Protein AF-A0A928KS18-F1 (afdb_monomer)

Radius of gyration: 18.18 Å; Cα contacts (8 Å, |Δi|>4): 203; chains: 1; bounding box: 42×32×58 Å

Solvent-accessible surface area (backbone atoms only — not comparable to full-atom values): 8861 Å² total; per-residue (Å²): 82,31,45,54,65,50,77,67,36,62,69,49,58,61,37,58,74,46,92,27,69,41,47,78,51,85,82,72,94,55,55,62,47,15,55,51,48,37,49,53,52,50,50,55,54,50,48,55,65,72,64,68,53,84,65,52,68,62,52,51,51,52,49,50,53,54,47,50,52,50,53,50,51,51,32,52,52,3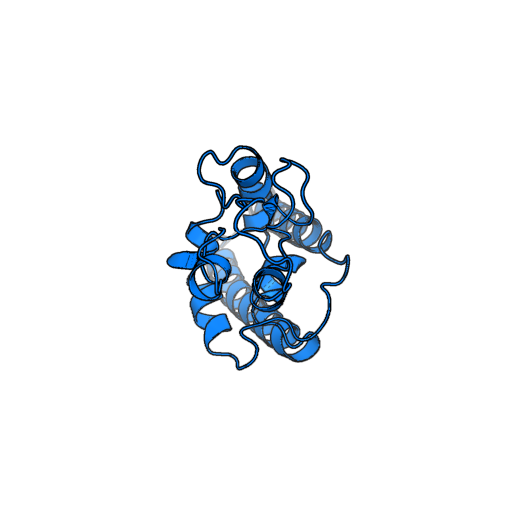7,17,68,76,55,36,13,36,46,42,29,69,61,25,45,43,40,69,50,70,68,35,32,62,43,23,65,70,32,84,81,68,80,46,44,43,71,89,56,47,81,79,80,55,52,39,45,61,55,26,54,59,61,30,44,49,82,47,71,57,89,81,25,55,46,48,46,56,49,29,75,71,52,55,35,43,78,62,36,95,58,69,25,79

Nearest PDB structures (foldseek):
  5exe-assembly1_B  TM=6.545E-01  e=1.589E+00  Moorella thermoacetica ATCC 39073

pLDDT: mean 89.85, std 4.96, range [61.28, 95.94]

Structure (mmCIF, N/CA/C/O backbone):
data_AF-A0A928KS18-F1
#
_entry.id   AF-A0A928KS18-F1
#
loop_
_atom_site.group_PDB
_atom_site.id
_atom_site.type_symbol
_atom_site.label_atom_id
_atom_site.label_alt_id
_atom_site.label_comp_id
_atom_site.label_asym_id
_atom_site.label_entity_id
_atom_site.label_seq_id
_atom_site.pdbx_PDB_ins_code
_atom_site.Cartn_x
_atom_site.Cartn_y
_atom_site.Cartn_z
_atom_site.occupancy
_atom_site.B_iso_or_equiv
_atom_site.auth_seq_id
_atom_site.auth_comp_id
_atom_site.auth_asym_id
_atom_site.auth_atom_id
_atom_site.pdbx_PDB_model_num
ATOM 1 N N . GLY A 1 1 ? -1.800 12.164 3.156 1.00 61.28 1 GLY A N 1
ATOM 2 C CA . GLY A 1 1 ? -2.136 10.783 3.576 1.00 61.28 1 GLY A CA 1
ATOM 3 C C . GLY A 1 1 ? -2.205 9.848 2.377 1.00 61.28 1 GLY A C 1
ATOM 4 O O . GLY A 1 1 ? -2.087 10.317 1.255 1.00 61.28 1 GLY A O 1
ATOM 5 N N . ARG A 1 2 ? -2.406 8.541 2.586 1.00 84.00 2 ARG A N 1
ATOM 6 C CA . ARG A 1 2 ? -2.477 7.515 1.518 1.00 84.00 2 ARG A CA 1
ATOM 7 C C . ARG A 1 2 ? -3.895 7.236 0.997 1.00 84.00 2 ARG A C 1
ATOM 9 O O . ARG A 1 2 ? -4.152 6.151 0.488 1.00 84.00 2 ARG A O 1
ATOM 16 N N . GLY A 1 3 ? -4.806 8.207 1.104 1.00 86.00 3 GLY A N 1
ATOM 17 C CA . GLY A 1 3 ? -6.207 8.046 0.687 1.00 86.00 3 GLY A CA 1
ATOM 18 C C . GLY A 1 3 ? -6.361 7.599 -0.772 1.00 86.00 3 GLY A C 1
ATOM 19 O O . GLY A 1 3 ? -7.187 6.742 -1.061 1.00 86.00 3 GLY A O 1
ATOM 20 N N . TRP A 1 4 ? -5.491 8.067 -1.677 1.00 88.56 4 TRP A N 1
ATOM 21 C CA . TRP A 1 4 ? -5.473 7.625 -3.079 1.00 88.56 4 TRP A CA 1
ATOM 22 C C . TRP A 1 4 ? -5.381 6.097 -3.228 1.00 88.56 4 TRP A C 1
ATOM 24 O O . TRP A 1 4 ? -6.104 5.501 -4.020 1.00 88.56 4 TRP A O 1
ATOM 34 N N . CYS A 1 5 ? -4.546 5.436 -2.418 1.00 89.38 5 CYS A N 1
ATOM 35 C CA . CYS A 1 5 ? -4.388 3.978 -2.434 1.00 89.38 5 CYS A CA 1
ATOM 36 C C . CYS A 1 5 ? -5.647 3.221 -1.974 1.00 89.38 5 CYS A C 1
ATOM 38 O O . CYS A 1 5 ? -5.770 2.024 -2.246 1.00 89.38 5 CYS A O 1
ATOM 40 N N . GLY A 1 6 ? -6.539 3.894 -1.243 1.00 87.00 6 GLY A N 1
ATOM 41 C CA . GLY A 1 6 ? -7.823 3.359 -0.802 1.00 87.00 6 GLY A CA 1
ATOM 42 C C . GLY A 1 6 ? -8.946 3.563 -1.817 1.00 87.00 6 GLY A C 1
ATOM 43 O O . GLY A 1 6 ? -9.736 2.646 -1.995 1.00 87.00 6 GLY A O 1
ATOM 44 N N . TYR A 1 7 ? -8.999 4.722 -2.484 1.00 88.69 7 TYR A N 1
ATOM 45 C CA . TYR A 1 7 ? -10.181 5.134 -3.261 1.00 88.69 7 TYR A CA 1
ATOM 46 C C . TYR A 1 7 ? -9.980 5.254 -4.777 1.00 88.69 7 TYR A C 1
ATOM 48 O O . TYR A 1 7 ? -10.960 5.187 -5.507 1.00 88.69 7 TYR A O 1
ATOM 56 N N . ALA A 1 8 ? -8.753 5.455 -5.264 1.00 90.06 8 ALA A N 1
ATOM 57 C CA . ALA A 1 8 ? -8.519 5.831 -6.666 1.00 90.06 8 ALA A CA 1
ATOM 58 C C . ALA A 1 8 ? -7.380 5.059 -7.354 1.00 90.06 8 ALA A C 1
ATOM 60 O O . ALA A 1 8 ? -7.158 5.186 -8.556 1.00 90.06 8 ALA A O 1
ATOM 61 N N . CYS A 1 9 ? -6.640 4.234 -6.614 1.00 92.25 9 CYS A N 1
ATOM 62 C CA . CYS A 1 9 ? -5.589 3.411 -7.195 1.00 92.25 9 CYS A CA 1
ATOM 63 C C . CYS A 1 9 ? -6.191 2.256 -8.005 1.00 92.25 9 CYS A C 1
ATOM 65 O O . CYS A 1 9 ? -6.666 1.269 -7.443 1.00 92.25 9 CYS A O 1
ATOM 67 N N . TRP A 1 10 ? -6.094 2.346 -9.330 1.00 90.31 10 TRP A N 1
ATOM 68 C CA . TRP A 1 10 ? -6.575 1.310 -10.245 1.00 90.31 10 TRP A CA 1
ATOM 69 C C . TRP A 1 10 ? -5.883 -0.046 -10.032 1.00 90.31 10 TRP A C 1
ATOM 71 O O . TRP A 1 10 ? -6.530 -1.081 -10.133 1.00 90.31 10 TRP A O 1
ATOM 81 N N . THR A 1 11 ? -4.592 -0.076 -9.671 1.00 89.81 11 THR A N 1
ATOM 82 C CA . THR A 1 11 ? -3.904 -1.345 -9.372 1.00 89.81 11 THR A CA 1
ATOM 83 C C . THR A 1 11 ? -4.543 -2.032 -8.174 1.00 89.81 11 THR A C 1
ATOM 85 O O . THR A 1 11 ? -4.780 -3.234 -8.205 1.00 89.81 11 THR A O 1
ATOM 88 N N . ALA A 1 12 ? -4.839 -1.266 -7.122 1.00 89.75 12 ALA A N 1
ATOM 89 C CA . ALA A 1 12 ? -5.522 -1.797 -5.954 1.00 89.75 12 ALA A CA 1
ATOM 90 C C . ALA A 1 12 ? -6.925 -2.295 -6.311 1.00 89.75 12 ALA A C 1
ATOM 92 O O . ALA A 1 12 ? -7.280 -3.388 -5.894 1.00 89.75 12 ALA A O 1
ATOM 93 N N . MET A 1 13 ? -7.672 -1.548 -7.129 1.00 91.25 13 MET A N 1
ATOM 94 C CA . MET A 1 13 ? -8.987 -1.969 -7.623 1.00 91.25 13 MET A CA 1
ATOM 95 C C . MET A 1 13 ? -8.921 -3.326 -8.340 1.00 91.25 13 MET A C 1
ATOM 97 O O . MET A 1 13 ? -9.723 -4.205 -8.048 1.00 91.25 13 MET A O 1
ATOM 101 N N . VAL A 1 14 ? -7.942 -3.526 -9.231 1.00 91.75 14 VAL A N 1
ATOM 102 C CA . VAL A 1 14 ? -7.751 -4.807 -9.936 1.00 91.75 14 VAL A CA 1
ATOM 103 C C . VAL A 1 14 ? -7.416 -5.936 -8.957 1.00 91.75 14 VAL A C 1
ATOM 105 O O . VAL A 1 14 ? -7.996 -7.016 -9.033 1.00 91.75 14 VAL A O 1
ATOM 108 N N . LEU A 1 15 ? -6.503 -5.694 -8.012 1.00 91.62 15 LEU A N 1
ATOM 109 C CA . LEU A 1 15 ? -6.111 -6.700 -7.021 1.00 91.62 15 LEU A CA 1
ATOM 110 C C . LEU A 1 15 ? -7.215 -6.991 -5.993 1.00 91.62 15 LEU A C 1
ATOM 112 O O . LEU A 1 15 ? -7.243 -8.082 -5.434 1.00 91.62 15 LEU A O 1
ATOM 116 N N . ASP A 1 16 ? -8.144 -6.066 -5.755 1.00 89.88 16 ASP A N 1
ATOM 117 C CA . ASP A 1 16 ? -9.265 -6.255 -4.829 1.00 89.88 16 ASP A CA 1
ATOM 118 C C . ASP A 1 16 ? -10.336 -7.231 -5.366 1.00 89.88 16 ASP A C 1
ATOM 120 O O . ASP A 1 16 ? -11.146 -7.724 -4.575 1.00 89.88 16 ASP A O 1
ATOM 124 N N . PHE A 1 17 ? -10.315 -7.572 -6.665 1.00 91.81 17 PHE A N 1
ATOM 125 C CA . PHE A 1 17 ? -11.132 -8.659 -7.233 1.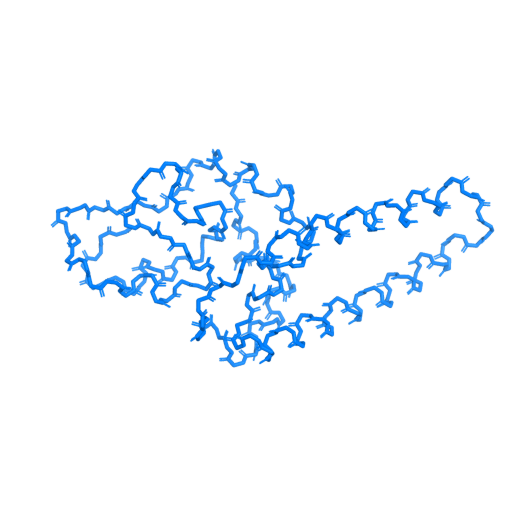00 91.81 17 PHE A CA 1
ATOM 126 C C . PHE A 1 17 ? -10.657 -10.060 -6.817 1.00 91.81 17 PHE A C 1
ATOM 128 O O . PHE A 1 17 ? -11.400 -11.030 -6.958 1.00 91.81 17 PHE A O 1
ATOM 135 N N . LEU A 1 18 ? -9.434 -10.186 -6.295 1.00 92.50 18 LEU A N 1
ATOM 136 C CA . LEU A 1 18 ? -8.909 -11.447 -5.774 1.00 92.50 18 LEU A CA 1
ATOM 137 C C . LEU A 1 18 ? -9.584 -11.810 -4.431 1.00 92.50 18 LEU A C 1
ATOM 139 O O . LEU A 1 18 ? -10.091 -10.932 -3.726 1.00 92.50 18 LEU A O 1
ATOM 143 N N . PRO A 1 19 ? -9.587 -13.090 -4.016 1.00 90.94 19 PRO A N 1
ATOM 144 C CA . PRO A 1 19 ? -10.393 -13.533 -2.873 1.00 90.94 19 PRO A CA 1
ATOM 145 C C . PRO A 1 19 ? -9.874 -13.071 -1.496 1.00 90.94 19 PRO A C 1
ATOM 147 O O . PRO A 1 19 ? -10.595 -13.177 -0.505 1.00 90.94 19 PRO A O 1
ATOM 150 N N . TYR A 1 20 ? -8.650 -12.544 -1.393 1.00 90.94 20 TYR A N 1
ATOM 151 C CA . TYR A 1 20 ? -7.974 -12.299 -0.114 1.00 90.94 20 TYR A CA 1
ATOM 152 C C . TYR A 1 20 ? -8.056 -10.836 0.353 1.00 90.94 20 TYR A C 1
ATOM 154 O O . TYR A 1 20 ? -7.038 -10.166 0.538 1.00 90.94 20 TYR A O 1
ATOM 162 N N . LYS A 1 21 ? -9.275 -10.321 0.561 1.00 85.75 21 LYS A N 1
ATOM 163 C CA . LYS A 1 21 ? -9.508 -8.909 0.948 1.00 85.75 21 LYS A CA 1
ATOM 164 C C . LYS A 1 21 ? -8.887 -8.516 2.292 1.00 85.75 21 LYS A C 1
ATOM 166 O O . LYS A 1 21 ? -8.557 -7.352 2.505 1.00 85.75 21 LYS A O 1
ATOM 171 N N . VAL A 1 22 ? -8.748 -9.483 3.194 1.00 85.81 22 VAL A N 1
ATOM 172 C CA . VAL A 1 22 ? -8.164 -9.312 4.523 1.00 85.81 22 VAL A CA 1
ATOM 173 C C . VAL A 1 22 ? -6.986 -10.281 4.653 1.00 85.81 22 VAL A C 1
ATOM 175 O O . VAL A 1 22 ? -7.138 -11.446 4.276 1.00 85.81 22 VAL A O 1
ATOM 178 N N . PRO A 1 23 ? -5.825 -9.835 5.168 1.00 84.88 23 PRO A N 1
ATOM 179 C CA . PRO A 1 23 ? -4.663 -10.695 5.329 1.00 84.88 23 PRO A CA 1
ATOM 180 C C . PRO A 1 23 ? -4.970 -11.851 6.281 1.00 84.88 23 PRO A C 1
ATOM 182 O O . PRO A 1 23 ? -5.393 -11.650 7.418 1.00 84.88 23 PRO A O 1
ATOM 185 N N . ASN A 1 24 ? -4.710 -13.075 5.823 1.00 79.88 24 ASN A N 1
ATOM 186 C CA . ASN A 1 24 ? -4.884 -14.279 6.643 1.00 79.88 24 ASN A CA 1
ATOM 187 C C . ASN A 1 24 ? -3.645 -14.600 7.507 1.00 79.88 24 ASN A C 1
ATOM 189 O O . ASN A 1 24 ? -3.675 -15.469 8.372 1.00 79.88 24 ASN A O 1
ATOM 193 N N . SER A 1 25 ? -2.523 -13.916 7.269 1.00 74.56 25 SER A N 1
ATOM 194 C CA . SER A 1 25 ? -1.279 -14.100 8.018 1.00 74.56 25 SER A CA 1
ATOM 195 C C . SER A 1 25 ? -0.683 -12.751 8.425 1.00 74.56 25 SER A C 1
ATOM 197 O O . SER A 1 25 ? -0.881 -11.759 7.720 1.00 74.56 25 SER A O 1
ATOM 199 N N . PRO A 1 26 ? 0.036 -12.676 9.561 1.00 73.88 26 PRO A N 1
ATOM 200 C CA . PRO A 1 26 ? 0.675 -11.438 9.975 1.00 73.88 26 PRO A CA 1
ATOM 201 C C . PRO A 1 26 ? 1.696 -10.993 8.925 1.00 73.88 26 PRO A C 1
ATOM 203 O O . 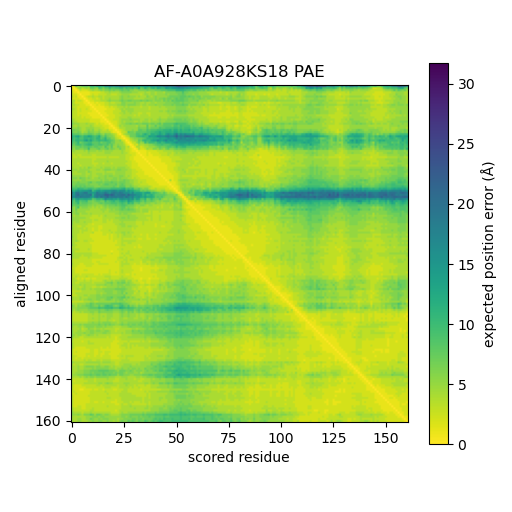PRO A 1 26 ? 2.535 -11.779 8.479 1.00 73.88 26 PRO A O 1
ATOM 206 N N . GLY A 1 27 ? 1.649 -9.709 8.564 1.00 72.94 27 GLY A N 1
ATOM 207 C CA . GLY A 1 27 ? 2.550 -9.139 7.570 1.00 72.94 27 GLY A CA 1
ATOM 208 C C . GLY A 1 27 ? 4.030 -9.417 7.874 1.00 72.94 27 GLY A C 1
ATOM 209 O O . GLY A 1 27 ? 4.526 -9.168 8.976 1.00 72.94 27 GLY A O 1
ATOM 210 N N . LYS A 1 28 ? 4.759 -9.899 6.864 1.00 78.94 28 LYS A N 1
ATOM 211 C CA . LYS A 1 28 ? 6.209 -10.120 6.914 1.00 78.94 28 LYS A CA 1
ATOM 212 C C . LYS A 1 28 ? 6.983 -8.798 6.908 1.00 78.94 28 LYS A C 1
ATOM 214 O O . LYS A 1 28 ? 6.532 -7.795 6.356 1.00 78.94 28 LYS A O 1
ATOM 219 N N . LYS A 1 29 ? 8.204 -8.795 7.451 1.00 80.62 29 LYS A N 1
ATOM 220 C CA . LYS A 1 29 ? 9.107 -7.624 7.468 1.00 80.62 29 LYS A CA 1
ATOM 221 C C . LYS A 1 29 ? 9.877 -7.431 6.145 1.00 80.62 29 LYS A C 1
ATOM 223 O O . LYS A 1 29 ? 11.049 -7.083 6.153 1.00 80.62 29 LYS A O 1
ATOM 228 N N . ILE A 1 30 ? 9.223 -7.638 5.000 1.00 86.62 30 ILE A N 1
ATOM 229 C CA . ILE A 1 30 ? 9.840 -7.549 3.655 1.00 86.62 30 ILE A CA 1
ATOM 230 C C . ILE A 1 30 ? 9.557 -6.178 3.004 1.00 86.62 30 ILE A C 1
ATOM 232 O O . ILE A 1 30 ? 9.873 -5.917 1.851 1.00 86.62 30 ILE A O 1
ATOM 236 N N . GLY A 1 31 ? 9.013 -5.229 3.769 1.00 82.50 31 GLY A N 1
ATOM 237 C CA . GLY A 1 31 ? 8.684 -3.883 3.292 1.00 82.50 31 GLY A CA 1
ATOM 238 C C . GLY A 1 31 ? 9.882 -3.010 2.902 1.00 82.50 31 GLY A C 1
ATOM 239 O O . GLY A 1 31 ? 9.676 -1.823 2.681 1.00 82.50 31 GLY A O 1
ATOM 240 N N . TRP A 1 32 ? 11.109 -3.533 2.857 1.00 89.12 32 TRP A N 1
ATOM 241 C CA . TRP A 1 32 ? 12.264 -2.833 2.291 1.00 89.12 32 TRP A CA 1
ATOM 242 C C . TRP A 1 32 ? 12.335 -2.983 0.760 1.00 89.12 32 TRP A C 1
ATOM 244 O O . TRP A 1 32 ? 12.897 -2.125 0.084 1.00 89.12 32 TRP A O 1
ATOM 254 N N . LEU A 1 33 ? 11.700 -4.023 0.206 1.00 91.94 33 LEU A N 1
ATOM 255 C CA . LEU A 1 33 ? 11.778 -4.369 -1.213 1.00 91.94 33 LEU A CA 1
ATOM 256 C C . LEU A 1 33 ? 11.221 -3.265 -2.131 1.00 91.94 33 LEU A C 1
ATOM 258 O O . LEU A 1 33 ? 11.767 -3.025 -3.199 1.00 91.94 33 LEU A O 1
ATOM 262 N N . ARG A 1 34 ? 10.237 -2.486 -1.672 1.00 91.94 34 ARG A N 1
ATOM 263 C CA . ARG A 1 34 ? 9.739 -1.285 -2.371 1.00 91.94 34 ARG A CA 1
ATOM 264 C C . ARG A 1 34 ? 10.814 -0.236 -2.647 1.00 91.94 34 ARG A C 1
ATOM 266 O O . ARG A 1 34 ? 10.728 0.452 -3.658 1.00 91.94 34 ARG A O 1
ATOM 273 N N . TYR A 1 35 ? 11.814 -0.097 -1.771 1.00 92.62 35 TYR A N 1
ATOM 274 C CA . TYR A 1 35 ? 12.924 0.831 -2.002 1.00 92.62 35 TYR A CA 1
ATOM 275 C C . TYR A 1 35 ? 13.843 0.295 -3.099 1.00 92.62 35 TYR A C 1
ATOM 277 O O . TYR A 1 35 ? 14.291 1.070 -3.933 1.00 92.62 35 TYR A O 1
ATOM 285 N N . VAL A 1 36 ? 14.046 -1.026 -3.157 1.00 93.25 36 VAL A N 1
ATOM 286 C CA . VAL A 1 36 ? 14.774 -1.674 -4.257 1.00 93.25 36 VAL A CA 1
ATOM 287 C C . VAL A 1 36 ? 14.036 -1.465 -5.572 1.00 93.25 36 VAL A C 1
ATOM 289 O O . VAL A 1 36 ? 14.637 -0.993 -6.528 1.00 93.25 36 VAL A O 1
ATOM 292 N N . THR A 1 37 ? 12.729 -1.740 -5.621 1.00 91.75 37 THR A N 1
ATOM 293 C CA . THR A 1 37 ? 11.913 -1.519 -6.824 1.00 91.75 37 THR A CA 1
ATOM 294 C C . THR A 1 37 ? 11.966 -0.059 -7.274 1.00 91.75 37 THR A C 1
ATOM 296 O O . THR A 1 37 ? 12.126 0.209 -8.462 1.00 91.75 37 THR A O 1
ATOM 299 N N . PHE A 1 38 ? 11.894 0.885 -6.332 1.00 93.88 38 PHE A N 1
ATOM 300 C CA . PHE A 1 38 ? 12.025 2.310 -6.624 1.00 93.88 38 PHE A CA 1
ATOM 301 C C . PHE A 1 38 ? 13.398 2.654 -7.223 1.00 93.88 38 PHE A C 1
ATOM 303 O O . PHE A 1 38 ? 13.455 3.245 -8.300 1.00 93.88 38 PHE A O 1
ATOM 310 N N . VAL A 1 39 ? 14.493 2.232 -6.585 1.00 93.94 39 VAL A N 1
ATOM 311 C CA . VAL A 1 39 ? 15.858 2.492 -7.073 1.00 93.94 39 VAL A CA 1
ATOM 312 C C . VAL A 1 39 ? 16.089 1.852 -8.439 1.00 93.94 39 VAL A C 1
ATOM 314 O O . VAL A 1 39 ? 16.579 2.527 -9.336 1.00 93.94 39 VAL A O 1
ATOM 317 N N . LEU A 1 40 ? 15.678 0.597 -8.641 1.00 92.75 40 LEU A N 1
ATOM 318 C CA . LEU A 1 40 ? 15.796 -0.081 -9.935 1.00 92.75 40 LEU A CA 1
ATOM 319 C C . LEU A 1 40 ? 15.033 0.662 -11.035 1.00 92.75 40 LEU A C 1
ATOM 321 O O . LEU A 1 40 ? 15.574 0.859 -12.119 1.00 92.75 40 LEU A O 1
ATOM 325 N N . SER A 1 41 ? 13.808 1.121 -10.751 1.00 90.94 41 SER A N 1
ATOM 326 C CA . SER A 1 41 ? 13.030 1.900 -11.720 1.00 90.94 41 SER A CA 1
ATOM 327 C C . SER A 1 41 ? 13.703 3.232 -12.066 1.00 90.94 41 SER A C 1
ATOM 329 O O . SER A 1 41 ? 13.749 3.611 -13.234 1.00 90.94 41 SER A O 1
ATOM 331 N N . LEU A 1 42 ? 14.289 3.908 -11.074 1.00 92.25 42 LEU A N 1
ATOM 332 C CA . LEU A 1 42 ? 14.979 5.182 -11.260 1.00 92.25 42 LEU A CA 1
ATOM 333 C C . LEU A 1 42 ? 16.283 5.008 -12.045 1.00 92.25 42 LEU A C 1
ATOM 335 O O . LEU A 1 42 ? 16.548 5.788 -12.953 1.00 92.25 42 LEU A O 1
ATOM 339 N N . VAL A 1 43 ? 17.064 3.969 -11.739 1.00 93.94 43 VAL A N 1
ATOM 340 C CA . VAL A 1 43 ? 18.300 3.634 -12.462 1.00 93.94 43 VAL A CA 1
ATOM 341 C C . VAL A 1 43 ? 17.994 3.253 -13.905 1.00 93.94 43 VAL A C 1
ATOM 343 O O . VAL A 1 43 ? 18.670 3.737 -14.806 1.00 93.94 43 VAL A O 1
ATOM 346 N N . PHE A 1 44 ? 16.963 2.439 -14.143 1.00 90.44 44 PHE A N 1
ATOM 347 C CA . PHE A 1 44 ? 16.562 2.047 -15.494 1.00 90.44 44 PHE A CA 1
ATOM 348 C C . PHE A 1 44 ? 16.185 3.262 -16.347 1.00 90.44 44 PHE A C 1
ATOM 350 O O . PHE A 1 44 ? 16.722 3.444 -17.438 1.00 90.44 44 PHE A O 1
ATOM 357 N N . VAL A 1 45 ? 15.310 4.129 -15.826 1.00 88.69 45 VAL A N 1
ATOM 358 C CA . VAL A 1 45 ? 14.909 5.353 -16.530 1.00 88.69 45 VAL A CA 1
ATOM 359 C C . VAL A 1 45 ? 16.111 6.282 -16.713 1.00 88.69 45 VAL A C 1
ATOM 361 O O . VAL A 1 45 ? 16.366 6.732 -17.826 1.00 88.69 45 VAL A O 1
ATOM 364 N N . GLY A 1 46 ? 16.900 6.521 -15.663 1.00 90.31 46 GLY A N 1
ATOM 365 C CA . GLY A 1 46 ? 18.087 7.376 -15.726 1.00 90.31 46 GLY A CA 1
ATOM 366 C C . GLY A 1 46 ? 19.117 6.903 -16.755 1.00 90.31 46 GLY A C 1
ATOM 367 O O . GLY A 1 46 ? 19.622 7.714 -17.527 1.00 90.31 46 GLY A O 1
ATOM 368 N N . ALA A 1 47 ? 19.378 5.596 -16.828 1.00 90.00 47 ALA A N 1
ATOM 369 C CA . ALA A 1 47 ? 20.292 5.012 -17.806 1.00 90.00 47 ALA A CA 1
ATOM 370 C C . ALA A 1 47 ? 19.806 5.228 -19.248 1.00 90.00 47 ALA A C 1
ATOM 372 O O . ALA A 1 47 ? 20.594 5.638 -20.097 1.00 90.00 47 ALA A O 1
ATOM 373 N N . LEU A 1 48 ? 18.508 5.036 -19.518 1.00 86.25 48 LEU A N 1
ATOM 374 C CA . LEU A 1 48 ? 17.937 5.276 -20.849 1.00 86.25 48 LEU A CA 1
ATOM 375 C C . LEU A 1 48 ? 18.130 6.727 -21.317 1.00 86.25 48 LEU A C 1
ATOM 377 O O . LEU A 1 48 ? 18.475 6.951 -22.477 1.00 86.25 48 LEU A O 1
ATOM 381 N N . PHE A 1 49 ? 17.950 7.702 -20.419 1.00 85.31 49 PHE A N 1
ATOM 382 C CA . PHE A 1 49 ? 18.156 9.119 -20.735 1.00 85.31 49 PHE A CA 1
ATOM 383 C C . PHE A 1 49 ? 19.639 9.480 -20.917 1.00 85.31 49 PHE A C 1
ATOM 385 O O . PHE A 1 49 ? 19.974 10.244 -21.822 1.00 85.31 49 PHE A O 1
ATOM 392 N N . LEU A 1 50 ? 20.537 8.927 -20.093 1.00 86.38 50 LEU A N 1
ATOM 393 C CA . LEU A 1 50 ? 21.975 9.224 -20.154 1.00 86.38 50 LEU A CA 1
ATOM 394 C C . LEU A 1 50 ? 22.662 8.602 -21.374 1.00 86.38 50 LEU A C 1
ATOM 396 O O . LEU A 1 50 ? 23.541 9.226 -21.966 1.00 86.38 50 LEU A O 1
ATOM 400 N N . SER A 1 51 ? 22.250 7.401 -21.783 1.00 83.75 51 SER A N 1
ATOM 401 C CA . SER A 1 51 ? 22.868 6.678 -22.900 1.00 83.75 51 SER A CA 1
ATOM 402 C C . SER A 1 51 ? 22.474 7.202 -24.290 1.00 83.75 51 SER A C 1
ATOM 404 O O . SER A 1 51 ? 22.973 6.662 -25.273 1.00 83.75 51 SER A O 1
ATOM 406 N N . LYS A 1 52 ? 21.605 8.228 -24.393 1.00 76.94 52 LYS A N 1
ATOM 407 C CA . LYS A 1 52 ? 21.128 8.839 -25.659 1.00 76.94 52 LYS A CA 1
ATOM 408 C C . LYS A 1 52 ? 20.831 7.805 -26.758 1.00 76.94 52 LYS A C 1
ATOM 410 O O . LYS A 1 52 ? 21.241 7.957 -27.908 1.00 76.94 52 LYS A O 1
ATOM 415 N N . VAL A 1 53 ? 20.153 6.721 -26.387 1.00 77.75 53 VAL A N 1
ATOM 416 C CA . VAL A 1 53 ? 19.882 5.600 -27.293 1.00 77.75 53 VAL A CA 1
ATOM 417 C C . VAL A 1 53 ? 18.986 6.082 -28.445 1.00 77.75 53 VAL A C 1
ATOM 419 O O . VAL A 1 53 ? 18.064 6.868 -28.236 1.00 77.75 53 VAL A O 1
ATOM 422 N N . GLY A 1 54 ? 19.226 5.629 -29.676 1.00 80.44 54 GLY A N 1
ATOM 423 C CA . GLY A 1 54 ? 18.265 5.835 -30.767 1.00 80.44 54 GLY A CA 1
ATOM 424 C C . GLY A 1 54 ? 16.947 5.095 -30.485 1.00 80.44 54 GLY A C 1
ATOM 425 O O . GLY A 1 54 ? 16.951 4.053 -29.836 1.00 80.44 54 GLY A O 1
ATOM 426 N N . ASN A 1 55 ? 15.810 5.595 -30.981 1.00 84.62 55 ASN A N 1
ATOM 427 C CA . ASN A 1 55 ? 14.481 4.981 -30.787 1.00 84.62 55 ASN A CA 1
ATOM 428 C C . ASN A 1 55 ? 14.001 4.867 -29.319 1.00 84.62 55 ASN A C 1
ATOM 430 O O . ASN A 1 55 ? 13.299 3.912 -28.973 1.00 84.62 55 ASN A O 1
ATOM 434 N N . ILE A 1 56 ? 14.325 5.846 -28.462 1.00 84.81 56 ILE A N 1
ATOM 435 C CA . ILE A 1 56 ? 13.852 5.901 -27.061 1.00 84.81 56 ILE A CA 1
ATOM 436 C C . ILE A 1 56 ? 12.334 5.723 -26.956 1.00 84.81 56 ILE A C 1
ATOM 438 O O . ILE A 1 56 ? 11.880 4.966 -26.105 1.00 84.81 56 ILE A O 1
ATOM 442 N N . GLU A 1 57 ? 11.550 6.337 -27.844 1.00 85.31 57 GLU A N 1
ATOM 443 C CA . GLU A 1 57 ? 10.084 6.238 -27.819 1.00 85.31 57 GLU A CA 1
ATOM 444 C C . GLU A 1 57 ? 9.596 4.787 -27.909 1.00 85.31 57 GLU A C 1
ATOM 446 O O . GLU A 1 57 ? 8.778 4.342 -27.102 1.00 85.31 57 GLU A O 1
ATOM 451 N N . ARG A 1 58 ? 10.154 4.010 -28.847 1.00 88.12 58 ARG A N 1
ATOM 452 C CA . ARG A 1 58 ? 9.793 2.600 -29.039 1.00 88.12 58 ARG A CA 1
ATOM 453 C C . ARG A 1 58 ? 10.207 1.752 -27.839 1.00 88.12 58 ARG A C 1
ATOM 455 O O . ARG A 1 58 ? 9.443 0.889 -27.411 1.00 88.12 58 ARG A O 1
ATOM 462 N N . ILE A 1 59 ? 11.400 1.996 -27.295 1.00 88.00 59 ILE A N 1
ATOM 463 C CA . ILE A 1 59 ? 11.908 1.279 -26.118 1.00 88.00 59 ILE A CA 1
ATOM 464 C C . ILE A 1 59 ? 11.038 1.589 -24.896 1.00 88.00 59 ILE A C 1
ATOM 466 O O . ILE A 1 59 ? 10.624 0.668 -24.197 1.00 88.00 59 ILE A O 1
ATOM 470 N N . MET A 1 60 ? 10.708 2.862 -24.663 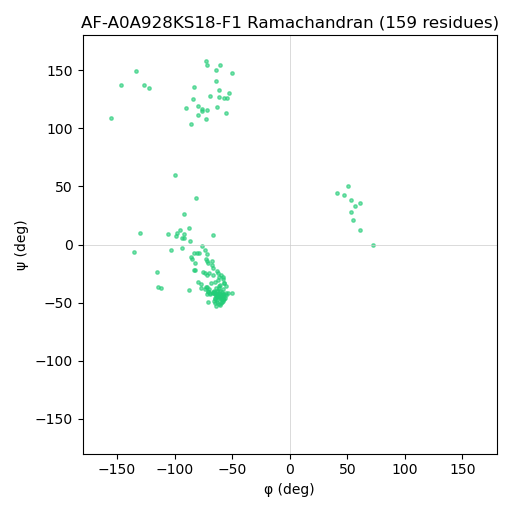1.00 86.69 60 MET A N 1
ATOM 471 C CA . MET A 1 60 ? 9.851 3.289 -23.555 1.00 86.69 60 MET A CA 1
ATOM 472 C C . MET A 1 60 ? 8.444 2.706 -23.664 1.00 86.69 60 MET A C 1
ATOM 474 O O . MET A 1 60 ? 7.900 2.260 -22.656 1.00 86.69 60 MET A O 1
ATOM 478 N N . PHE A 1 61 ? 7.877 2.652 -24.871 1.00 90.38 61 PHE A N 1
ATOM 479 C CA . PHE A 1 61 ? 6.569 2.042 -25.098 1.00 90.38 61 PHE A CA 1
ATOM 480 C C . PHE A 1 61 ? 6.557 0.557 -24.708 1.00 90.38 61 PHE A C 1
ATOM 482 O O . PHE A 1 61 ? 5.738 0.135 -23.890 1.00 90.38 61 PHE A O 1
ATOM 489 N N . TRP A 1 62 ? 7.505 -0.239 -25.215 1.00 92.44 62 TRP A N 1
ATOM 490 C CA . TRP A 1 62 ? 7.591 -1.661 -24.864 1.00 92.44 62 TRP A CA 1
ATOM 491 C C . TRP A 1 62 ? 7.927 -1.884 -23.390 1.00 92.44 62 TRP A C 1
ATOM 493 O O . TRP A 1 62 ? 7.320 -2.743 -22.749 1.00 92.44 62 TRP A O 1
ATOM 503 N N . ALA A 1 63 ? 8.836 -1.086 -22.826 1.00 90.69 63 ALA A N 1
ATOM 504 C CA . ALA A 1 63 ? 9.170 -1.141 -21.408 1.00 90.69 63 ALA A CA 1
ATOM 505 C C . ALA A 1 63 ? 7.956 -0.822 -20.524 1.00 90.69 63 ALA A C 1
ATOM 507 O O . ALA A 1 63 ? 7.765 -1.467 -19.495 1.00 90.69 63 ALA A O 1
ATOM 508 N N . PHE A 1 64 ? 7.103 0.121 -20.931 1.00 90.69 64 PHE A N 1
ATOM 509 C CA . PHE A 1 64 ? 5.865 0.436 -20.223 1.00 90.69 64 PHE A CA 1
ATOM 510 C C . PHE A 1 64 ? 4.881 -0.738 -20.243 1.00 90.69 64 PHE A C 1
ATOM 512 O O . PHE A 1 64 ? 4.346 -1.100 -19.193 1.00 90.69 64 PHE A O 1
ATOM 519 N N . ILE A 1 65 ? 4.666 -1.364 -21.404 1.00 94.25 65 ILE A N 1
ATOM 520 C CA . ILE A 1 65 ? 3.755 -2.511 -21.536 1.00 94.25 65 ILE A CA 1
ATOM 521 C C . ILE A 1 65 ? 4.266 -3.709 -20.728 1.00 94.25 65 ILE A C 1
ATOM 523 O O . ILE A 1 65 ? 3.546 -4.226 -19.872 1.00 94.25 65 ILE A O 1
ATOM 527 N N . ILE A 1 66 ? 5.524 -4.109 -20.936 1.00 94.31 66 ILE A N 1
ATOM 528 C CA . ILE A 1 66 ? 6.150 -5.230 -20.218 1.00 94.31 66 ILE A CA 1
ATOM 529 C C . ILE A 1 66 ? 6.184 -4.940 -18.716 1.00 94.31 66 ILE A C 1
ATOM 531 O O . ILE A 1 66 ? 5.828 -5.798 -17.909 1.00 94.31 66 ILE A O 1
ATOM 535 N N . GLY A 1 67 ? 6.549 -3.715 -18.335 1.00 91.94 67 GLY A N 1
ATOM 536 C CA . GLY A 1 67 ? 6.576 -3.268 -16.950 1.00 91.94 67 GLY A CA 1
ATOM 537 C C . GLY A 1 67 ? 5.215 -3.398 -16.275 1.00 91.94 67 GLY A C 1
ATOM 538 O O . GLY A 1 67 ? 5.143 -3.965 -15.190 1.00 91.94 67 GLY A O 1
ATOM 539 N N . ASN A 1 68 ? 4.129 -2.954 -16.918 1.00 91.94 68 ASN A N 1
ATOM 540 C CA . ASN A 1 68 ? 2.774 -3.100 -16.375 1.00 91.94 68 ASN A CA 1
ATOM 541 C C . ASN A 1 68 ? 2.351 -4.569 -16.257 1.00 91.94 68 ASN A C 1
ATOM 543 O O . ASN A 1 68 ? 1.799 -4.955 -15.227 1.00 91.94 68 ASN A O 1
ATOM 547 N N . ILE A 1 69 ? 2.638 -5.398 -17.267 1.00 94.62 69 ILE A N 1
ATOM 548 C CA . ILE A 1 69 ? 2.338 -6.837 -17.219 1.00 94.62 69 ILE A CA 1
ATOM 549 C C . ILE A 1 69 ? 3.052 -7.485 -16.029 1.00 94.62 69 ILE A C 1
ATOM 551 O O . ILE A 1 69 ? 2.410 -8.147 -15.213 1.00 94.62 69 ILE 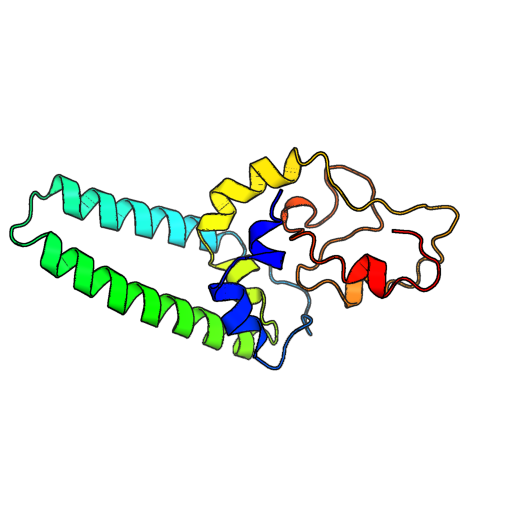A O 1
ATOM 555 N N . LEU A 1 70 ? 4.357 -7.239 -15.876 1.00 93.44 70 LEU A N 1
ATOM 556 C CA . LEU A 1 70 ? 5.139 -7.737 -14.744 1.00 93.44 70 LEU A CA 1
ATOM 557 C C . LEU A 1 70 ? 4.605 -7.207 -13.411 1.00 93.44 70 LEU A C 1
ATOM 559 O O . LEU A 1 70 ? 4.516 -7.953 -12.439 1.00 93.44 70 LEU A O 1
ATOM 563 N N . TYR A 1 71 ? 4.209 -5.937 -13.364 1.00 91.94 71 TYR A N 1
ATOM 564 C CA . TYR A 1 71 ? 3.669 -5.296 -12.169 1.00 91.94 71 TYR A CA 1
ATOM 565 C C . TYR A 1 71 ? 2.395 -5.995 -11.672 1.00 91.94 71 TYR A C 1
ATOM 567 O O . TYR A 1 71 ? 2.296 -6.325 -10.487 1.00 91.94 71 TYR A O 1
ATOM 575 N N . TYR A 1 72 ? 1.449 -6.295 -12.570 1.00 93.56 72 TYR A N 1
ATOM 576 C CA . TYR A 1 72 ? 0.240 -7.050 -12.224 1.00 93.56 72 TYR A CA 1
ATOM 577 C C . TYR A 1 72 ? 0.525 -8.524 -11.941 1.00 93.56 72 TYR A C 1
ATOM 579 O O . TYR A 1 72 ? -0.015 -9.057 -10.973 1.00 93.56 72 TYR A O 1
ATOM 587 N N . ALA A 1 73 ? 1.394 -9.173 -12.720 1.00 94.75 73 ALA A N 1
ATOM 588 C CA . ALA A 1 73 ? 1.765 -10.571 -12.504 1.00 94.75 73 ALA A CA 1
ATOM 589 C C . ALA A 1 73 ? 2.383 -10.780 -11.113 1.00 94.75 73 ALA A C 1
ATOM 591 O O . ALA A 1 73 ? 1.967 -11.675 -10.377 1.00 94.75 73 ALA A O 1
ATOM 592 N N . VAL A 1 74 ? 3.310 -9.903 -10.708 1.00 94.44 74 VAL A N 1
ATOM 593 C CA . VAL A 1 74 ? 3.880 -9.896 -9.353 1.00 94.44 74 VAL A CA 1
ATOM 594 C C . VAL A 1 74 ? 2.791 -9.625 -8.319 1.00 94.44 74 VAL A C 1
ATOM 596 O O . VAL A 1 74 ? 2.735 -10.314 -7.305 1.00 94.44 74 VAL A O 1
ATOM 599 N N . GLY A 1 75 ? 1.900 -8.659 -8.562 1.00 93.50 75 GLY A N 1
ATOM 600 C CA . GLY A 1 75 ? 0.799 -8.362 -7.646 1.00 93.50 75 GLY A CA 1
ATOM 601 C C . GLY A 1 75 ? -0.108 -9.564 -7.377 1.00 93.50 75 GLY A C 1
ATOM 602 O O . GLY A 1 75 ? -0.371 -9.885 -6.218 1.00 93.50 75 GLY A O 1
ATOM 603 N N . ILE A 1 76 ? -0.514 -10.266 -8.435 1.00 93.88 76 ILE A N 1
ATOM 604 C CA . ILE A 1 76 ? -1.337 -11.477 -8.361 1.00 93.88 76 ILE A CA 1
ATOM 605 C C . ILE A 1 76 ? -0.564 -12.597 -7.655 1.00 93.88 76 ILE A C 1
ATOM 607 O O . ILE A 1 76 ? -1.065 -13.168 -6.688 1.00 93.88 76 ILE A O 1
ATOM 611 N N . ALA A 1 77 ? 0.676 -12.872 -8.068 1.00 94.44 77 ALA A N 1
ATOM 612 C CA . ALA A 1 77 ? 1.503 -13.913 -7.457 1.00 94.44 77 ALA A CA 1
ATOM 613 C C . ALA A 1 77 ? 1.681 -13.690 -5.946 1.00 94.44 77 ALA A C 1
ATOM 615 O O . ALA A 1 77 ? 1.526 -14.621 -5.156 1.00 94.44 77 ALA A O 1
ATOM 616 N N . LEU A 1 78 ? 1.936 -12.445 -5.529 1.00 92.50 78 LEU A N 1
ATOM 617 C CA . LEU A 1 78 ? 2.048 -12.087 -4.117 1.00 92.50 78 LEU A CA 1
ATOM 618 C C . LEU A 1 78 ? 0.730 -12.247 -3.361 1.00 92.50 78 LEU A C 1
ATOM 620 O O . LEU A 1 78 ? 0.747 -12.719 -2.223 1.00 92.50 78 LEU A O 1
ATOM 624 N N . ALA A 1 79 ? -0.396 -11.882 -3.975 1.00 92.12 79 ALA A N 1
ATOM 625 C CA . ALA A 1 79 ? -1.705 -12.034 -3.355 1.00 92.12 79 ALA A CA 1
ATOM 626 C C . ALA A 1 79 ? -2.018 -13.503 -3.043 1.00 92.12 79 ALA A C 1
ATOM 628 O O . ALA A 1 79 ? -2.469 -13.801 -1.938 1.00 92.12 79 ALA A O 1
ATOM 629 N N . PHE A 1 80 ? -1.705 -14.428 -3.957 1.00 92.44 80 PHE A N 1
ATOM 630 C CA . PHE A 1 80 ? -1.860 -15.867 -3.719 1.00 92.44 80 PHE A CA 1
ATOM 631 C C . PHE A 1 80 ? -0.819 -16.427 -2.742 1.00 92.44 80 PHE A C 1
ATOM 633 O O . PHE A 1 80 ? -1.179 -17.187 -1.842 1.00 92.44 80 PHE A O 1
ATOM 640 N N . ALA A 1 81 ? 0.449 -16.025 -2.864 1.00 91.56 81 ALA A N 1
ATOM 641 C CA . ALA A 1 81 ? 1.527 -16.509 -1.998 1.00 91.56 81 ALA A CA 1
ATOM 642 C C . ALA A 1 81 ? 1.336 -16.106 -0.527 1.00 91.56 81 ALA A C 1
ATOM 644 O O . ALA A 1 81 ? 1.651 -16.879 0.378 1.00 91.56 81 ALA A O 1
ATOM 645 N N . PHE A 1 82 ? 0.819 -14.900 -0.278 1.00 90.19 82 PHE A N 1
ATOM 646 C CA . PHE A 1 82 ? 0.618 -14.371 1.074 1.00 90.19 82 PHE A CA 1
ATOM 647 C C . PHE A 1 82 ? -0.832 -14.405 1.556 1.00 90.19 82 PHE A C 1
ATOM 649 O O . PHE A 1 82 ? -1.077 -14.098 2.724 1.00 90.19 82 PHE A O 1
ATOM 656 N N . LYS A 1 83 ? -1.779 -14.806 0.696 1.00 91.75 83 LYS A N 1
ATOM 657 C CA . LYS A 1 83 ? -3.224 -14.741 0.966 1.00 91.75 83 LYS A CA 1
ATOM 658 C C . LYS A 1 83 ? -3.626 -13.343 1.453 1.00 91.75 83 LYS A C 1
ATOM 660 O O . LYS A 1 83 ? -4.249 -13.194 2.506 1.00 91.75 83 LYS A O 1
ATOM 665 N N . ASP A 1 84 ? -3.194 -12.327 0.706 1.00 92.12 84 ASP A N 1
ATOM 666 C CA . ASP A 1 84 ? -3.392 -10.907 1.011 1.00 92.12 84 ASP A CA 1
ATOM 667 C C . ASP A 1 84 ? -3.349 -10.058 -0.270 1.00 92.12 84 ASP A C 1
ATOM 669 O O . ASP A 1 84 ? -2.280 -9.829 -0.843 1.00 92.12 84 ASP A O 1
ATOM 673 N N . ASN A 1 85 ? -4.499 -9.529 -0.694 1.00 91.88 85 ASN A N 1
ATOM 674 C CA . ASN A 1 85 ? -4.615 -8.685 -1.890 1.00 91.88 85 ASN A CA 1
ATO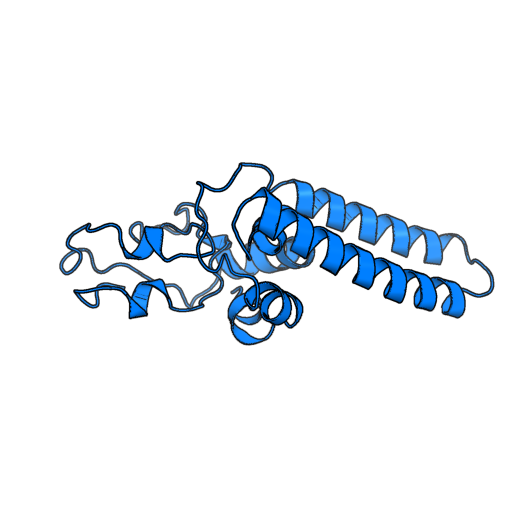M 675 C C . ASN A 1 85 ? -3.750 -7.416 -1.805 1.00 91.88 85 ASN A C 1
ATOM 677 O O . ASN A 1 85 ? -3.323 -6.872 -2.826 1.00 91.88 85 ASN A O 1
ATOM 681 N N . ARG A 1 86 ? -3.455 -6.929 -0.592 1.00 92.19 86 ARG A N 1
ATOM 682 C CA . ARG A 1 86 ? -2.631 -5.734 -0.374 1.00 92.19 86 ARG A CA 1
ATOM 683 C C . ARG A 1 86 ? -1.150 -6.055 -0.165 1.00 92.19 86 ARG A C 1
ATOM 685 O O . ARG A 1 86 ? -0.370 -5.119 0.034 1.00 92.19 86 ARG A O 1
ATOM 692 N N . ALA A 1 87 ? -0.716 -7.311 -0.308 1.00 92.44 87 ALA A N 1
ATOM 693 C CA . ALA A 1 87 ? 0.697 -7.697 -0.217 1.00 92.44 8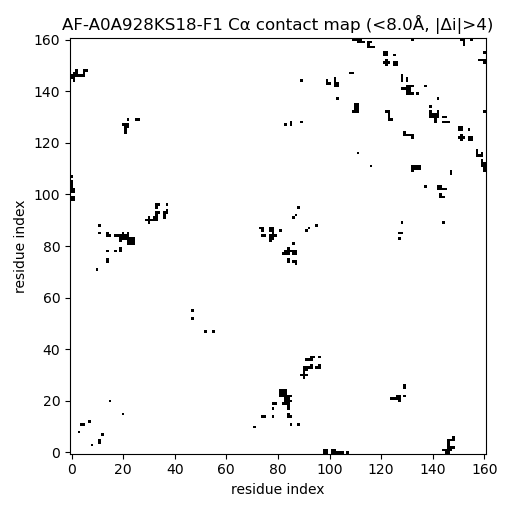7 ALA A CA 1
ATOM 694 C C . ALA A 1 87 ? 1.584 -6.902 -1.189 1.00 92.44 87 ALA A C 1
ATOM 696 O O . ALA A 1 87 ? 2.649 -6.405 -0.816 1.00 92.44 87 ALA A O 1
ATOM 697 N N . PHE A 1 88 ? 1.109 -6.691 -2.417 1.00 93.00 88 PHE A N 1
ATOM 698 C CA . PHE A 1 88 ? 1.795 -5.859 -3.403 1.00 93.00 88 PHE A CA 1
ATOM 699 C C . PHE A 1 88 ? 2.025 -4.423 -2.898 1.00 93.00 88 PHE A C 1
ATOM 701 O O . PHE A 1 88 ? 3.142 -3.896 -2.942 1.00 93.00 88 PHE A O 1
ATOM 708 N N . CYS A 1 89 ? 0.973 -3.801 -2.359 1.00 91.12 89 CYS A N 1
ATOM 709 C CA . CYS A 1 89 ? 1.019 -2.451 -1.800 1.00 91.12 89 CYS A CA 1
ATOM 710 C C . CYS A 1 89 ? 1.926 -2.360 -0.562 1.00 91.12 89 CYS A C 1
ATOM 712 O O . CYS A 1 89 ? 2.550 -1.324 -0.342 1.00 91.12 89 CYS A O 1
ATOM 714 N N . LYS A 1 90 ? 2.01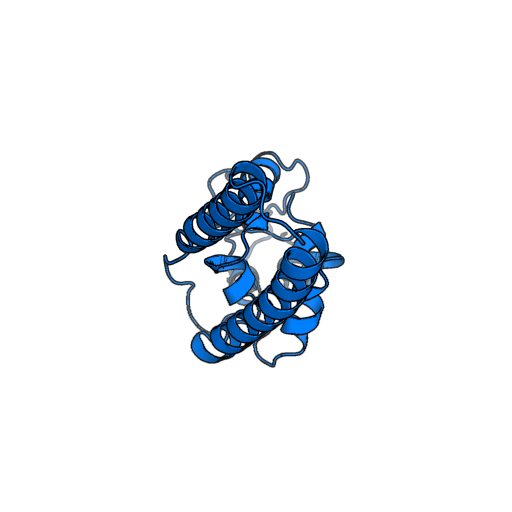5 -3.430 0.238 1.00 90.56 90 LYS A N 1
ATOM 715 C CA . LYS A 1 90 ? 2.871 -3.503 1.433 1.00 90.56 90 LYS A CA 1
ATOM 716 C C . LYS A 1 90 ? 4.357 -3.633 1.087 1.00 90.56 90 LYS A C 1
ATOM 718 O O . LYS A 1 90 ? 5.190 -3.048 1.787 1.00 90.56 90 LYS A O 1
ATOM 723 N N . TYR A 1 91 ? 4.691 -4.398 0.044 1.00 91.50 91 TYR A N 1
ATOM 724 C CA . TYR A 1 91 ? 6.065 -4.861 -0.181 1.00 91.50 91 TYR A CA 1
ATOM 725 C C . TYR A 1 91 ? 6.751 -4.318 -1.427 1.00 91.50 91 TYR A C 1
ATOM 727 O O . TYR A 1 91 ? 7.944 -4.054 -1.343 1.00 91.50 91 TYR A O 1
ATOM 735 N N . ILE A 1 92 ? 6.042 -4.129 -2.542 1.00 92.75 92 ILE A N 1
ATOM 736 C CA . ILE A 1 92 ? 6.666 -3.829 -3.845 1.00 92.75 92 ILE A CA 1
ATOM 737 C C . ILE A 1 92 ? 6.370 -2.412 -4.324 1.00 92.75 92 ILE A C 1
ATOM 739 O O . ILE A 1 92 ? 7.243 -1.769 -4.898 1.00 92.75 92 ILE A O 1
ATOM 743 N N . CYS A 1 93 ? 5.156 -1.907 -4.092 1.00 92.56 93 CYS A N 1
ATOM 744 C CA . CYS A 1 93 ? 4.691 -0.666 -4.711 1.00 92.56 93 CYS A CA 1
ATOM 745 C C . CYS A 1 93 ? 5.644 0.529 -4.452 1.00 92.56 93 CYS A C 1
ATOM 747 O O . CYS A 1 93 ? 5.726 1.012 -3.312 1.00 92.56 93 CYS A O 1
ATOM 749 N N . PRO A 1 94 ? 6.320 1.064 -5.491 1.00 90.94 94 PRO A N 1
ATOM 750 C CA . PRO A 1 94 ? 7.342 2.101 -5.326 1.00 90.94 94 PRO A CA 1
ATOM 751 C C . PRO A 1 94 ? 6.741 3.462 -4.949 1.00 90.94 94 PRO A C 1
ATOM 753 O O . PRO A 1 94 ? 7.366 4.243 -4.236 1.00 90.94 94 PRO A O 1
ATOM 756 N N . VAL A 1 95 ? 5.478 3.721 -5.316 1.00 88.19 95 VAL A N 1
ATOM 757 C CA . VAL A 1 95 ? 4.746 4.959 -4.972 1.00 88.19 95 VAL A CA 1
ATOM 758 C C . VAL A 1 95 ? 4.676 5.175 -3.455 1.00 88.19 95 VAL A C 1
ATOM 760 O O . VAL A 1 95 ? 4.634 6.303 -2.960 1.00 88.19 95 VAL A O 1
ATOM 763 N N . THR A 1 96 ? 4.719 4.090 -2.679 1.00 85.56 96 THR A N 1
ATOM 764 C CA . THR A 1 96 ? 4.667 4.160 -1.217 1.00 85.56 96 THR A CA 1
ATOM 765 C C . THR A 1 96 ? 5.859 4.890 -0.597 1.00 85.56 96 THR A C 1
ATOM 767 O O . THR A 1 96 ? 5.706 5.414 0.510 1.00 85.56 96 THR A O 1
ATOM 770 N N . VAL A 1 97 ? 7.000 4.975 -1.297 1.00 87.75 97 VAL A N 1
ATOM 771 C CA . VAL A 1 97 ? 8.195 5.718 -0.861 1.00 87.75 97 VAL A CA 1
ATOM 772 C C . VAL A 1 97 ? 7.854 7.195 -0.647 1.00 87.75 97 VAL A C 1
ATOM 774 O O . VAL A 1 97 ? 8.141 7.739 0.418 1.00 87.75 97 VAL A O 1
ATOM 777 N N . PHE A 1 98 ? 7.128 7.807 -1.585 1.00 87.31 98 PHE A N 1
ATOM 778 C CA . PHE A 1 98 ? 6.701 9.208 -1.498 1.00 87.31 98 PHE A CA 1
ATOM 779 C C . PHE A 1 98 ? 5.526 9.420 -0.544 1.00 87.31 98 PHE A C 1
ATOM 781 O O . PHE A 1 98 ? 5.428 10.440 0.136 1.00 87.31 98 PHE A O 1
ATOM 788 N N . LEU A 1 99 ? 4.618 8.446 -0.460 1.00 86.44 99 LEU A N 1
ATOM 789 C CA . LEU A 1 99 ? 3.403 8.607 0.336 1.00 86.44 99 LEU A CA 1
ATOM 790 C C . LEU A 1 99 ? 3.602 8.319 1.831 1.00 86.44 99 LEU A C 1
ATOM 792 O O . LEU A 1 99 ? 2.741 8.668 2.640 1.00 86.44 99 LEU A O 1
ATOM 796 N N . LYS A 1 100 ? 4.696 7.658 2.237 1.00 86.06 100 LYS A N 1
ATOM 797 C CA . LYS A 1 100 ? 4.955 7.338 3.655 1.00 86.06 100 LYS A CA 1
ATOM 798 C C . LYS A 1 100 ? 5.188 8.595 4.511 1.00 86.06 100 LYS A C 1
ATOM 800 O O . LYS A 1 100 ? 4.492 8.715 5.524 1.00 86.06 100 LYS A O 1
ATOM 805 N N . PRO A 1 101 ? 6.053 9.554 4.114 1.00 86.69 101 PRO A N 1
ATOM 806 C CA . PRO A 1 101 ? 6.213 10.818 4.839 1.00 86.69 101 PRO A CA 1
ATOM 807 C C . PRO A 1 101 ? 4.901 11.606 4.914 1.00 86.69 101 PRO A C 1
ATOM 809 O O . PRO A 1 101 ? 4.455 11.977 6.000 1.00 86.69 101 PRO A O 1
ATOM 812 N N . ALA A 1 102 ? 4.201 11.740 3.783 1.00 86.25 102 ALA A N 1
ATOM 813 C CA . ALA A 1 102 ? 2.905 12.418 3.714 1.00 86.25 102 ALA A CA 1
ATOM 814 C C . ALA A 1 102 ? 1.811 11.740 4.565 1.00 86.25 102 ALA A C 1
ATOM 816 O O . ALA A 1 102 ? 0.827 12.374 4.955 1.00 86.25 102 ALA A O 1
ATOM 817 N N . SER A 1 103 ? 1.937 10.440 4.850 1.00 85.50 103 SER A N 1
ATOM 818 C CA . SER A 1 103 ? 1.037 9.731 5.763 1.00 85.50 103 SER A CA 1
ATOM 819 C C . SER A 1 103 ? 1.369 9.974 7.234 1.00 85.50 103 SER A C 1
ATOM 821 O O . SER A 1 103 ? 0.454 10.005 8.054 1.00 85.50 103 SER A O 1
ATOM 823 N N . TYR A 1 104 ? 2.643 10.163 7.584 1.00 86.19 104 TYR A N 1
ATOM 824 C CA . TYR A 1 104 ? 3.056 10.459 8.960 1.00 86.19 104 TYR A CA 1
ATOM 825 C C . TYR A 1 104 ? 2.550 11.833 9.430 1.00 86.19 104 TYR A C 1
ATOM 827 O O . TYR A 1 104 ? 2.050 11.971 10.553 1.00 86.19 104 TYR A O 1
ATOM 835 N N . PHE A 1 105 ? 2.609 12.824 8.536 1.00 85.56 105 PHE A N 1
ATOM 836 C CA . PHE A 1 105 ? 2.133 14.192 8.772 1.00 85.56 105 PHE A CA 1
ATOM 837 C C . PHE A 1 105 ? 0.644 14.403 8.466 1.00 85.56 105 PHE A C 1
ATOM 839 O O . PHE A 1 105 ? 0.147 15.514 8.611 1.00 85.56 105 PHE A O 1
ATOM 846 N N . SER A 1 106 ? -0.089 13.353 8.084 1.00 84.31 106 SER A N 1
ATOM 847 C CA . SER A 1 106 ? -1.522 13.452 7.787 1.00 84.31 106 SER A CA 1
ATOM 848 C C . SER A 1 106 ? -2.301 14.017 8.982 1.00 84.31 106 SER A C 1
ATOM 850 O O . SER A 1 106 ? -2.215 13.469 10.084 1.00 84.31 106 SER A O 1
ATOM 852 N N . LEU A 1 107 ? -3.072 15.087 8.752 1.00 83.12 107 LEU A N 1
ATOM 853 C CA . LEU A 1 107 ? -4.013 15.651 9.731 1.00 83.12 107 LEU A CA 1
ATOM 854 C C . LEU A 1 107 ? -5.209 14.715 9.943 1.00 83.12 107 LEU A C 1
ATOM 856 O O . LEU A 1 107 ? -5.645 14.492 11.069 1.00 83.12 107 LEU A O 1
ATOM 860 N N . ILE A 1 108 ? -5.676 14.097 8.858 1.00 85.69 108 ILE A N 1
ATOM 861 C CA . ILE A 1 108 ? -6.760 13.116 8.876 1.00 85.69 108 ILE A CA 1
ATOM 862 C C . ILE A 1 108 ? -6.183 11.771 9.323 1.00 85.69 108 ILE A C 1
ATOM 864 O O . ILE A 1 108 ? -5.371 11.164 8.609 1.00 85.69 108 ILE A O 1
ATOM 868 N N . ARG A 1 109 ? -6.571 11.331 10.526 1.00 88.50 109 ARG A N 1
ATOM 869 C CA . ARG A 1 109 ? -6.151 10.072 11.155 1.00 88.50 109 ARG A CA 1
ATOM 870 C C . ARG A 1 109 ? -7.282 9.492 11.997 1.00 88.50 109 ARG A C 1
ATOM 872 O O . ARG A 1 109 ? -7.882 10.202 12.789 1.00 88.50 109 ARG A O 1
ATOM 879 N N . ILE A 1 110 ? -7.457 8.180 11.890 1.00 91.06 110 ILE A N 1
ATOM 880 C CA . ILE A 1 110 ? -8.341 7.387 12.753 1.00 91.06 110 ILE A CA 1
ATOM 881 C C . ILE A 1 110 ? -7.742 7.347 14.161 1.00 91.06 110 ILE A C 1
ATOM 883 O O . ILE A 1 110 ? -6.551 7.015 14.291 1.00 91.06 110 ILE A O 1
ATOM 887 N N . LYS A 1 111 ? -8.536 7.691 15.176 1.00 92.69 111 LYS A N 1
ATOM 888 C CA . LYS A 1 111 ? -8.147 7.711 16.592 1.00 92.69 111 LYS A CA 1
ATOM 889 C C . LYS A 1 111 ? -9.141 6.872 17.382 1.00 92.69 111 LYS A C 1
ATOM 891 O O . LYS A 1 111 ? -10.333 6.987 17.171 1.00 92.69 111 LYS A O 1
ATOM 896 N N . CYS A 1 112 ? -8.640 6.069 18.307 1.00 94.56 112 CYS A N 1
ATOM 897 C CA . CYS A 1 112 ? -9.474 5.289 19.200 1.00 94.56 112 CYS A CA 1
ATOM 898 C C . CYS A 1 112 ? -9.902 6.127 20.406 1.00 94.56 112 CYS A C 1
ATOM 900 O O . CYS A 1 112 ? -9.047 6.640 21.135 1.00 94.56 112 CYS A O 1
ATOM 902 N N . ASP A 1 113 ? -11.204 6.218 20.641 1.00 95.94 113 ASP A N 1
ATOM 903 C CA . ASP A 1 113 ? -11.766 6.608 21.928 1.00 95.94 113 ASP A CA 1
ATOM 904 C C . ASP A 1 113 ? -11.551 5.450 22.914 1.00 95.94 113 ASP A C 1
ATOM 906 O O . ASP A 1 113 ? -12.029 4.332 22.703 1.00 95.94 113 ASP A O 1
ATOM 910 N N . LYS A 1 114 ? -10.757 5.692 23.961 1.00 93.38 114 LYS A N 1
ATOM 911 C CA . LYS A 1 114 ? -10.387 4.650 24.928 1.00 93.38 114 LYS A CA 1
ATOM 912 C C . LYS A 1 114 ? -11.519 4.315 25.894 1.00 93.38 114 LYS A C 1
ATOM 914 O O . LYS A 1 114 ? -11.522 3.204 26.408 1.00 93.38 114 LYS A O 1
ATOM 919 N N . GLU A 1 115 ? -12.461 5.226 26.112 1.00 94.69 115 GLU A N 1
ATOM 920 C CA . GLU A 1 115 ? -13.581 5.014 27.033 1.00 94.69 115 GLU A CA 1
ATOM 921 C C . GLU A 1 115 ? -14.637 4.104 26.399 1.00 94.69 115 GLU A C 1
ATOM 923 O O . GLU A 1 115 ? -15.186 3.218 27.051 1.00 94.69 115 GLU A O 1
ATOM 928 N N . LYS A 1 116 ? -14.863 4.254 25.089 1.00 94.38 116 LYS A N 1
ATOM 929 C CA . LYS A 1 116 ? -15.800 3.412 24.325 1.00 94.38 116 LYS A CA 1
ATOM 930 C C . LYS A 1 116 ? -15.204 2.072 23.887 1.00 94.38 116 LYS A C 1
ATOM 932 O O . LYS A 1 116 ? -15.935 1.131 23.565 1.00 94.38 116 LYS A O 1
ATOM 937 N N . CYS A 1 117 ? -13.878 1.972 23.812 1.00 95.12 117 CYS A N 1
ATOM 938 C CA . CYS A 1 117 ? -13.205 0.793 23.283 1.00 95.12 117 CYS A CA 1
ATOM 939 C C . CYS A 1 117 ? -13.210 -0.380 24.270 1.00 95.12 117 CYS A C 1
ATOM 941 O O . CYS A 1 117 ? -12.537 -0.372 25.293 1.00 95.12 117 CYS A O 1
ATOM 943 N N . ILE A 1 118 ? -13.864 -1.470 23.876 1.00 95.19 118 ILE A N 1
ATOM 944 C CA . ILE A 1 118 ? -13.892 -2.735 24.632 1.00 95.19 118 ILE A CA 1
ATOM 945 C C . ILE A 1 118 ? -12.725 -3.684 24.296 1.00 95.19 118 ILE A C 1
ATOM 947 O O . ILE A 1 118 ? -12.795 -4.878 24.568 1.00 95.19 118 ILE A O 1
ATOM 951 N N . SER A 1 119 ? -11.680 -3.201 23.616 1.00 94.31 119 SER A N 1
ATOM 952 C CA . SER A 1 119 ? -10.479 -3.979 23.253 1.00 94.31 119 SER A CA 1
ATOM 953 C C . SER A 1 119 ? -10.730 -5.310 22.512 1.00 94.31 119 SER A C 1
ATOM 955 O O . SER A 1 119 ? -9.901 -6.214 22.539 1.00 94.31 119 SER A O 1
ATOM 957 N N . CYS A 1 120 ? -11.835 -5.427 21.763 1.00 93.81 120 CYS A N 1
ATOM 958 C CA . CYS A 1 120 ? -12.219 -6.670 21.071 1.00 93.81 120 CYS A CA 1
ATOM 959 C C . CYS A 1 120 ? -11.293 -7.096 19.909 1.00 93.81 120 CYS A C 1
ATOM 961 O O . CYS A 1 120 ? -11.418 -8.200 19.381 1.00 93.81 120 CYS A O 1
ATOM 963 N N . GLY A 1 121 ? -10.412 -6.207 19.435 1.00 92.12 121 GLY A N 1
ATOM 964 C CA . GLY A 1 121 ? -9.443 -6.490 18.369 1.00 92.12 121 GLY A CA 1
ATOM 965 C C . GLY A 1 121 ? -10.012 -6.631 16.949 1.00 92.12 121 GLY A C 1
ATOM 966 O O . GLY A 1 121 ? -9.232 -6.818 16.014 1.00 92.12 121 GLY A O 1
ATOM 967 N N . LYS A 1 122 ? -11.334 -6.502 16.743 1.00 93.75 122 LYS A N 1
ATOM 968 C CA . LYS A 1 122 ? -11.969 -6.604 15.410 1.00 93.75 122 LYS A CA 1
ATOM 969 C C . LYS A 1 122 ? -11.371 -5.624 14.398 1.00 93.75 122 LYS A C 1
ATOM 971 O O . LYS A 1 122 ? -11.051 -6.025 13.286 1.00 93.75 122 LYS A O 1
ATOM 976 N N . CYS A 1 123 ? -11.132 -4.380 14.810 1.00 94.19 123 CYS A N 1
ATOM 977 C CA . CYS A 1 123 ? -10.538 -3.337 13.971 1.00 94.19 123 CYS A CA 1
ATOM 978 C C . CYS A 1 123 ? -9.156 -3.713 13.406 1.00 94.19 123 CYS A C 1
ATOM 980 O O . CYS A 1 123 ? -8.873 -3.428 12.245 1.00 94.19 123 CYS A O 1
ATOM 982 N N . LYS A 1 124 ? -8.323 -4.402 14.201 1.00 92.81 124 LYS A N 1
ATOM 983 C CA . LYS A 1 124 ? -7.011 -4.908 13.770 1.00 92.81 124 LYS A CA 1
ATOM 984 C C . LYS A 1 124 ? -7.164 -6.046 12.765 1.00 92.81 124 LYS A C 1
ATOM 986 O O . LYS A 1 124 ? -6.443 -6.068 11.777 1.00 92.81 124 LYS A O 1
ATOM 991 N N . LYS A 1 125 ? -8.119 -6.954 13.002 1.00 91.94 125 LYS A N 1
ATOM 992 C CA . LYS A 1 125 ? -8.372 -8.120 12.140 1.00 91.94 125 LYS A CA 1
ATOM 993 C C . LYS A 1 125 ? -8.873 -7.729 10.754 1.00 91.94 125 LYS A C 1
ATOM 995 O O . LYS A 1 125 ? -8.417 -8.307 9.786 1.00 91.94 125 LYS A O 1
ATOM 1000 N N . VAL A 1 126 ? -9.775 -6.752 10.648 1.00 93.69 126 VAL A N 1
ATOM 1001 C CA . VAL A 1 126 ? -10.338 -6.333 9.348 1.00 93.69 126 VAL A CA 1
ATOM 1002 C C . VAL A 1 126 ? -9.422 -5.395 8.560 1.00 93.69 126 VAL A C 1
ATOM 1004 O O . VAL A 1 126 ? -9.725 -5.047 7.423 1.00 93.69 126 VAL A O 1
ATOM 1007 N N . CYS A 1 127 ? -8.318 -4.927 9.148 1.00 93.75 127 CYS A N 1
ATOM 1008 C CA . CYS A 1 127 ? -7.460 -3.948 8.499 1.00 93.75 127 CYS A CA 1
ATOM 1009 C C . CYS A 1 127 ? -6.600 -4.601 7.413 1.00 93.75 127 CYS A C 1
ATOM 1011 O O . CYS A 1 127 ? -5.672 -5.339 7.744 1.00 93.75 127 CYS A O 1
ATOM 1013 N N . PRO A 1 128 ? -6.781 -4.247 6.128 1.00 91.94 128 PRO A N 1
ATOM 1014 C CA . PRO A 1 128 ? -6.003 -4.862 5.059 1.00 91.94 128 PRO A CA 1
ATOM 1015 C C . PRO A 1 128 ? -4.517 -4.478 5.114 1.00 91.94 128 PRO A C 1
ATOM 1017 O O . PRO A 1 128 ? -3.682 -5.146 4.518 1.00 91.94 128 PRO A O 1
ATOM 1020 N N . MET A 1 129 ? -4.166 -3.412 5.842 1.00 92.19 129 MET A N 1
ATOM 1021 C CA . MET A 1 129 ? -2.803 -2.880 5.960 1.00 92.19 129 MET A CA 1
ATOM 1022 C C . MET A 1 129 ? -2.130 -3.190 7.309 1.00 92.19 129 MET A C 1
ATOM 1024 O O . MET A 1 129 ? -1.064 -2.643 7.587 1.00 92.19 129 MET A O 1
ATOM 1028 N N . ASP A 1 130 ? -2.735 -4.038 8.151 1.00 92.06 130 ASP A N 1
ATOM 1029 C CA . ASP A 1 130 ? -2.206 -4.420 9.472 1.00 92.06 130 ASP A CA 1
ATOM 1030 C C . ASP A 1 130 ? -1.874 -3.217 10.378 1.00 92.06 130 ASP A C 1
ATOM 1032 O O . ASP A 1 130 ? -0.846 -3.198 11.066 1.00 92.06 130 ASP A O 1
ATOM 1036 N N . VAL A 1 131 ? -2.703 -2.167 10.343 1.00 92.19 131 VAL A N 1
ATOM 1037 C CA . VAL A 1 131 ? -2.508 -0.954 11.152 1.00 92.19 131 VAL A CA 1
ATOM 1038 C C . VAL A 1 131 ? -3.071 -1.151 12.553 1.00 92.19 131 VAL A C 1
ATOM 1040 O O . VAL A 1 131 ? -4.195 -1.615 12.726 1.00 92.19 131 VAL A O 1
ATOM 1043 N N . ASP A 1 132 ? -2.316 -0.735 13.567 1.00 92.75 132 ASP A N 1
ATOM 1044 C CA . ASP A 1 132 ? -2.831 -0.672 14.931 1.00 92.75 132 ASP A CA 1
ATOM 1045 C C . ASP A 1 132 ? -3.541 0.669 15.168 1.00 92.75 132 ASP A C 1
ATOM 1047 O O . ASP A 1 132 ? -2.875 1.690 15.329 1.00 92.75 132 ASP A O 1
ATOM 1051 N N . MET A 1 133 ? -4.881 0.695 15.174 1.00 91.38 133 MET A N 1
ATOM 1052 C CA . MET A 1 133 ? -5.636 1.923 15.486 1.00 91.38 133 MET A CA 1
ATOM 1053 C C . MET A 1 133 ? -5.849 2.153 16.985 1.00 91.38 133 MET A C 1
ATOM 1055 O O . MET A 1 133 ? -6.272 3.243 17.354 1.00 91.38 133 MET A O 1
ATOM 1059 N N . THR A 1 134 ? -5.578 1.155 17.835 1.00 91.06 134 THR A N 1
ATOM 1060 C CA . THR A 1 134 ? -5.811 1.253 19.291 1.00 91.06 134 THR A CA 1
ATOM 1061 C C . THR A 1 134 ? -4.783 2.147 19.981 1.00 91.06 134 THR A C 1
ATOM 1063 O O . THR A 1 134 ? -5.068 2.745 21.017 1.00 91.06 134 THR A O 1
ATOM 1066 N N . ASP A 1 135 ? -3.606 2.294 19.372 1.00 91.50 135 ASP A N 1
ATOM 1067 C CA . ASP A 1 135 ? -2.619 3.289 19.765 1.00 91.50 135 ASP A CA 1
ATOM 1068 C C . ASP A 1 135 ? -2.839 4.612 19.004 1.00 91.50 135 ASP A C 1
ATOM 1070 O O . ASP A 1 135 ? -2.717 4.696 17.776 1.00 91.50 135 ASP A O 1
ATOM 1074 N N . ASN A 1 136 ? -3.139 5.677 19.753 1.00 91.44 136 ASN A N 1
ATOM 1075 C CA . ASN A 1 136 ? -3.308 7.031 19.222 1.00 91.44 136 ASN A CA 1
ATOM 1076 C C . ASN A 1 136 ? -1.979 7.745 18.938 1.00 91.44 136 ASN A C 1
ATOM 1078 O O . ASN A 1 136 ? -1.982 8.826 18.338 1.00 91.44 136 ASN A O 1
ATOM 1082 N N . SER A 1 137 ? -0.842 7.161 19.326 1.00 89.75 137 SER A N 1
ATOM 1083 C CA . SER A 1 137 ? 0.470 7.749 19.092 1.00 89.75 137 SER A CA 1
ATOM 1084 C C . SER A 1 137 ? 0.758 7.933 17.597 1.00 89.75 137 SER A C 1
ATOM 1086 O O . SER A 1 137 ? 0.266 7.221 16.708 1.00 89.75 137 SER A O 1
ATOM 1088 N N . ARG A 1 138 ? 1.625 8.898 17.273 1.00 85.06 138 ARG A N 1
ATOM 1089 C CA . ARG A 1 138 ? 2.089 9.066 15.888 1.00 85.06 138 ARG A CA 1
ATOM 1090 C C . ARG A 1 138 ? 2.938 7.891 15.400 1.00 85.06 138 ARG A C 1
ATOM 1092 O O . ARG A 1 138 ? 2.939 7.634 14.198 1.00 85.06 138 ARG A O 1
ATOM 1099 N N . LYS A 1 139 ? 3.593 7.183 16.322 1.00 86.19 139 LYS A N 1
ATOM 1100 C CA . LYS A 1 139 ? 4.514 6.067 16.068 1.00 86.19 139 LYS A CA 1
ATOM 1101 C C . LYS A 1 139 ? 3.846 4.690 16.155 1.00 86.19 139 LYS A C 1
ATOM 1103 O O . LYS A 1 139 ? 4.550 3.684 16.142 1.00 86.19 139 LYS A O 1
ATOM 1108 N N . ARG A 1 140 ? 2.509 4.637 16.191 1.00 90.00 140 ARG A N 1
ATOM 1109 C CA . ARG A 1 140 ? 1.750 3.384 16.202 1.00 90.00 140 ARG A CA 1
ATOM 1110 C C . ARG A 1 140 ? 2.193 2.433 15.095 1.00 90.00 140 ARG A C 1
ATOM 1112 O O . ARG A 1 140 ? 2.559 2.855 13.988 1.00 90.00 140 ARG A O 1
ATOM 1119 N N . ARG A 1 141 ? 2.103 1.135 15.377 1.00 89.62 141 ARG A N 1
ATOM 1120 C CA . ARG A 1 141 ? 2.501 0.078 14.444 1.00 89.62 141 ARG A CA 1
ATOM 1121 C C . ARG A 1 141 ? 1.776 0.240 13.107 1.00 89.62 141 ARG A C 1
ATOM 1123 O O . ARG A 1 141 ? 0.552 0.347 13.058 1.00 89.62 141 ARG A O 1
ATOM 1130 N N . ASN A 1 142 ? 2.557 0.2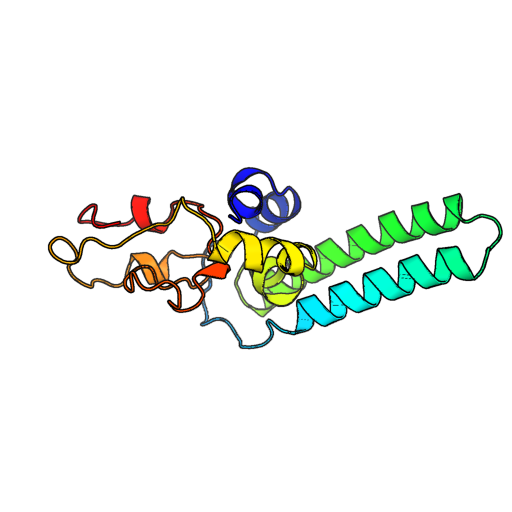82 12.027 1.00 88.69 142 ASN A N 1
ATOM 1131 C CA . ASN A 1 142 ? 2.086 0.469 10.651 1.00 88.69 142 ASN A CA 1
ATOM 1132 C C . ASN A 1 142 ? 1.215 1.725 10.433 1.00 88.69 142 ASN A C 1
ATOM 1134 O O . ASN A 1 142 ? 0.510 1.826 9.433 1.00 88.69 142 ASN A O 1
ATOM 1138 N N . GLY A 1 143 ? 1.288 2.736 11.308 1.00 88.31 143 GLY A N 1
ATOM 1139 C CA . GLY A 1 143 ? 0.449 3.936 11.209 1.00 88.31 143 GLY A CA 1
ATOM 1140 C C . GLY A 1 143 ? 0.585 4.702 9.888 1.00 88.31 143 GLY A C 1
ATOM 1141 O O . GLY A 1 143 ? -0.382 5.311 9.435 1.00 88.31 143 GLY A O 1
ATOM 1142 N N . THR A 1 144 ? 1.757 4.640 9.251 1.00 89.56 144 THR A N 1
ATOM 1143 C CA . THR A 1 144 ? 2.048 5.270 7.950 1.00 89.56 144 THR A CA 1
ATOM 1144 C C . THR A 1 144 ? 1.596 4.447 6.743 1.00 89.56 144 THR A C 1
ATOM 1146 O O . THR A 1 144 ? 1.663 4.939 5.620 1.00 89.56 144 THR A O 1
ATOM 1149 N N . GLU A 1 145 ? 1.128 3.217 6.956 1.00 90.44 145 GLU A N 1
ATOM 1150 C CA . GLU A 1 145 ? 0.587 2.345 5.909 1.00 90.44 145 GLU A CA 1
ATOM 1151 C C . GLU A 1 145 ? -0.947 2.471 5.794 1.00 90.44 145 GLU A C 1
ATOM 1153 O O . GLU A 1 145 ? -1.546 1.882 4.900 1.00 90.44 145 GLU A O 1
ATOM 1158 N N . CYS A 1 146 ? -1.600 3.263 6.658 1.00 91.88 146 CYS A N 1
ATOM 1159 C CA . CYS A 1 146 ? -3.049 3.466 6.627 1.00 91.88 146 CYS A CA 1
ATOM 1160 C C . CYS A 1 146 ? -3.507 4.144 5.325 1.00 91.88 146 CYS A C 1
ATOM 1162 O O . CYS A 1 146 ? -3.164 5.297 5.064 1.00 91.88 146 CYS A O 1
ATOM 1164 N N . ILE A 1 147 ? -4.343 3.447 4.552 1.00 92.31 147 ILE A N 1
ATOM 1165 C CA . ILE A 1 147 ? -4.923 3.922 3.282 1.00 92.31 147 ILE A CA 1
ATOM 1166 C C . ILE A 1 147 ? -6.280 4.626 3.443 1.00 92.31 147 ILE A C 1
ATOM 1168 O O . ILE A 1 147 ? -6.905 4.969 2.448 1.00 92.31 147 ILE A O 1
ATOM 1172 N N . LEU A 1 148 ? -6.740 4.847 4.682 1.00 91.94 148 LEU A N 1
ATOM 1173 C CA . LEU A 1 148 ? -8.016 5.509 4.999 1.00 91.94 148 LEU A CA 1
ATOM 1174 C C . LEU A 1 148 ? -9.255 4.839 4.365 1.00 91.94 148 LEU A C 1
ATOM 1176 O O . LEU A 1 148 ? -10.229 5.516 4.060 1.00 91.94 148 LEU A O 1
ATOM 1180 N N . CYS A 1 149 ? -9.256 3.508 4.211 1.00 92.38 149 CYS A N 1
ATOM 1181 C CA . CYS A 1 149 ? -10.390 2.754 3.649 1.00 92.38 149 CYS A CA 1
ATOM 1182 C C . CYS A 1 149 ? -11.625 2.660 4.569 1.00 92.38 149 CYS A C 1
ATOM 1184 O O . CYS A 1 149 ? -12.658 2.151 4.145 1.00 92.38 149 CYS A O 1
ATOM 1186 N N . MET A 1 150 ? -11.505 3.108 5.825 1.00 93.44 150 MET A N 1
ATOM 1187 C CA . MET A 1 150 ? -12.548 3.130 6.865 1.00 93.44 150 MET A CA 1
ATOM 1188 C C . MET A 1 150 ? -13.140 1.773 7.280 1.00 93.44 150 MET A C 1
ATOM 1190 O O . MET A 1 150 ? -14.098 1.732 8.046 1.00 93.44 150 MET A O 1
ATOM 1194 N N . GLU A 1 151 ? -12.531 0.653 6.884 1.00 93.69 151 GLU A N 1
ATOM 1195 C CA . GLU A 1 151 ? -13.032 -0.683 7.242 1.00 93.69 151 GLU A CA 1
ATOM 1196 C C . GLU A 1 151 ? -13.054 -0.932 8.757 1.00 93.69 151 GLU A C 1
ATOM 1198 O O . GLU A 1 151 ? -13.976 -1.545 9.290 1.00 93.69 151 GLU A O 1
ATOM 1203 N N . CYS A 1 152 ? -12.067 -0.403 9.481 1.00 94.62 152 CYS A N 1
ATOM 1204 C CA . CYS A 1 152 ? -12.012 -0.527 10.934 1.00 94.62 152 CYS A CA 1
ATOM 1205 C C . CYS A 1 152 ? -13.117 0.259 11.651 1.00 94.62 152 CYS A C 1
ATOM 1207 O O . CYS A 1 152 ? -13.581 -0.202 12.688 1.00 94.62 152 CYS A O 1
ATOM 1209 N N . VAL A 1 153 ? -13.531 1.407 11.102 1.00 95.31 153 VAL A N 1
ATOM 1210 C CA . VAL A 1 153 ? -14.628 2.221 11.647 1.00 95.31 153 VAL A CA 1
ATOM 1211 C C . VAL A 1 153 ? -15.948 1.491 11.411 1.00 95.31 153 VAL A C 1
ATOM 1213 O O . VAL A 1 153 ? -16.673 1.229 12.362 1.00 95.31 153 VAL A O 1
ATOM 1216 N N . ARG A 1 154 ? -16.189 1.028 10.173 1.00 95.31 154 ARG A N 1
ATOM 1217 C CA . ARG A 1 154 ? -17.410 0.294 9.785 1.00 95.31 154 ARG A CA 1
ATOM 1218 C C . ARG A 1 154 ? -17.674 -0.974 10.602 1.00 95.31 154 ARG A C 1
ATOM 1220 O O . ARG A 1 154 ? -18.823 -1.330 10.816 1.00 95.31 154 ARG A O 1
ATOM 1227 N N . ASN A 1 155 ? -16.623 -1.670 11.035 1.00 95.25 155 ASN A N 1
ATOM 1228 C CA . ASN A 1 155 ? -16.739 -2.932 11.777 1.00 95.25 155 ASN A CA 1
ATOM 1229 C C . ASN A 1 155 ? -16.591 -2.767 13.302 1.00 95.25 155 ASN A C 1
ATOM 1231 O O . ASN A 1 155 ? -16.476 -3.765 14.025 1.00 95.25 155 ASN A O 1
ATOM 1235 N N . CYS A 1 156 ? -16.529 -1.533 13.813 1.00 95.94 156 CYS A N 1
ATOM 1236 C CA . CYS A 1 156 ? -16.412 -1.285 15.245 1.00 95.94 156 CYS A CA 1
ATOM 1237 C C . CYS A 1 156 ? -17.784 -1.434 15.925 1.00 95.94 156 CYS A C 1
ATOM 1239 O O . CYS A 1 156 ? -18.681 -0.657 15.637 1.00 95.94 156 CYS A O 1
ATOM 1241 N N . PRO A 1 157 ? -17.976 -2.364 16.880 1.00 95.00 157 PRO A N 1
ATOM 1242 C CA . PRO A 1 157 ? -19.285 -2.574 17.512 1.00 95.00 157 PRO A CA 1
ATOM 1243 C C . PRO A 1 157 ? -19.690 -1.476 18.513 1.00 95.00 157 PRO A C 1
ATOM 1245 O O . PRO A 1 157 ? -20.757 -1.565 19.113 1.00 95.00 157 PRO A O 1
ATOM 1248 N N . LYS A 1 158 ? -18.801 -0.515 18.787 1.00 95.38 158 LYS A N 1
ATOM 1249 C CA . LYS A 1 158 ? -18.971 0.539 19.802 1.00 95.38 158 LYS A CA 1
ATOM 1250 C C . LYS A 1 158 ? -18.680 1.939 19.258 1.00 95.38 158 LYS A C 1
ATOM 1252 O O . LYS A 1 158 ? -18.537 2.859 20.056 1.00 95.38 158 LYS A O 1
ATOM 1257 N N . ASP A 1 159 ? -18.511 2.072 17.939 1.00 94.12 159 ASP A N 1
ATOM 1258 C CA . ASP A 1 159 ? -18.204 3.346 17.270 1.00 94.12 159 ASP A CA 1
ATOM 1259 C C . ASP A 1 159 ? -17.073 4.133 17.955 1.00 94.12 159 ASP A C 1
ATOM 1261 O O . ASP A 1 159 ? -17.139 5.339 18.183 1.00 94.12 159 ASP A O 1
ATOM 1265 N N . ALA A 1 160 ? -16.024 3.403 18.343 1.00 94.25 160 ALA A N 1
ATOM 1266 C CA . ALA A 1 160 ? -14.900 3.924 19.115 1.00 94.25 160 ALA A CA 1
ATOM 1267 C C . ALA A 1 160 ? -13.727 4.434 18.250 1.00 94.25 160 ALA A C 1
ATOM 1269 O O . ALA A 1 160 ? -12.651 4.649 18.801 1.00 94.25 160 ALA A O 1
ATOM 1270 N N . LEU A 1 161 ? -13.869 4.546 16.920 1.00 91.62 161 LEU A N 1
ATOM 1271 C CA . LEU A 1 161 ? -12.776 4.825 15.964 1.00 91.62 161 LEU A CA 1
ATOM 1272 C C . LEU A 1 161 ? -13.063 5.992 15.019 1.00 91.62 161 LEU A C 1
ATOM 1274 O O . LEU A 1 161 ? -14.245 6.154 14.657 1.00 91.62 161 LEU A O 1
#

Mean predicted aligned error: 4.89 Å

Sequence (161 aa):
GRGWCGYACWTAMVLDFLPYKVPNSPGKKIGWLRYVTFVLSLVFVGALFLSKVGNIERIMFWAFIIGNILYYAVGIALAFAFKDNRAFCKYICPVTVFLKPASYFSLIRIKCDKEKCISCGKCKKVCPMDVDMTDNSRKRRNGTECILCMECVRNCPKDAL

Foldseek 3Di:
DQQCLQPPPVLLVVLCVDPQAFFPDPDDPQQCQLVVLLVVVVCVVVCLVVVVDPPSVVVVVVCVVVVVVVLSVVLNVQCVVRVASCSSVRHHNNVLVVQLVVQLPDPDAQAFDPVQDPPPCVLQRNQSQNFDRPDPDSPGDSSSVDNPNCRSCVPGPRSGD

Secondary structure (DSSP, 8-state):
--HHHHHT-HHHHHHHTSS-SS-SSPPPS-TTHHHHHHHHHHHHHHHHHHTT-TTHHHHHHHHHHHHHHHHHHHHHHHHHHHT-TTHHHHHT-TTHHHHHHHHHT-S------TTT-----HHHHT-TT----S--STT-TTGGG-----HHHHT-TT---